Protein AF-A0A9Q5GAN5-F1 (afdb_monomer_lite)

Foldseek 3Di:
DDDLVNVLVVLVVVCVVCVVPVLLVLLSVLLNVLSVVCVVVVNDDDLVRSLVVSLVVCVVVVPDPSSNVSNNVVSVVD

Structure (mmCIF, N/CA/C/O backbone):
data_AF-A0A9Q5GAN5-F1
#
_entry.id   AF-A0A9Q5GAN5-F1
#
loop_
_atom_site.group_PDB
_atom_site.id
_atom_site.type_symbol
_atom_site.label_atom_id
_atom_site.label_alt_id
_atom_site.label_comp_id
_atom_site.label_asym_id
_atom_site.label_entity_id
_atom_site.label_seq_id
_atom_site.pdbx_PDB_ins_code
_atom_site.Cartn_x
_atom_site.Cartn_y
_atom_site.Cartn_z
_atom_site.occupancy
_atom_site.B_iso_or_equiv
_atom_site.auth_seq_id
_atom_site.auth_comp_id
_atom_site.auth_asym_id
_atom_site.auth_atom_id
_atom_site.pdbx_PDB_model_num
ATOM 1 N N . MET A 1 1 ? -16.222 9.442 1.233 1.00 54.81 1 MET A N 1
ATOM 2 C CA . MET A 1 1 ? -15.604 8.560 2.242 1.00 54.81 1 MET A CA 1
ATOM 3 C C . MET A 1 1 ? -15.275 7.291 1.489 1.00 54.81 1 MET A C 1
ATOM 5 O O . MET A 1 1 ? -16.212 6.641 1.047 1.00 54.81 1 MET A O 1
ATOM 9 N N . ILE A 1 2 ? -14.000 7.051 1.180 1.00 61.62 2 ILE A N 1
ATOM 10 C CA . ILE A 1 2 ? -13.607 5.785 0.554 1.00 61.62 2 ILE A CA 1
ATOM 11 C C . ILE A 1 2 ? -13.756 4.714 1.624 1.00 61.62 2 ILE A C 1
ATOM 13 O O . ILE A 1 2 ? -13.263 4.869 2.739 1.00 61.62 2 ILE A O 1
ATOM 17 N N . ASP A 1 3 ? -14.531 3.697 1.292 1.00 77.25 3 ASP A N 1
ATOM 18 C CA . ASP A 1 3 ? -14.696 2.504 2.096 1.00 77.25 3 ASP A CA 1
ATOM 19 C C . ASP A 1 3 ? -13.479 1.593 1.859 1.00 77.25 3 ASP A C 1
ATOM 21 O O . ASP A 1 3 ? -13.067 1.388 0.717 1.00 77.25 3 ASP A O 1
ATOM 25 N N . LEU A 1 4 ? -12.872 1.084 2.936 1.00 78.94 4 LEU A N 1
ATOM 26 C CA . LEU A 1 4 ? -11.642 0.282 2.858 1.00 78.94 4 LEU A CA 1
ATOM 27 C C . LEU A 1 4 ? -11.831 -0.988 2.024 1.00 78.94 4 LEU A C 1
ATOM 29 O O . LEU A 1 4 ? -10.905 -1.418 1.340 1.00 78.94 4 LEU A O 1
ATOM 33 N N . LYS A 1 5 ? -13.036 -1.566 2.044 1.00 80.69 5 LYS A N 1
ATOM 34 C CA . LYS A 1 5 ? -13.370 -2.719 1.211 1.00 80.69 5 LYS A CA 1
ATOM 35 C C . LYS A 1 5 ? -13.400 -2.332 -0.269 1.00 80.69 5 LYS A C 1
ATOM 37 O O . LYS A 1 5 ? -12.796 -3.025 -1.075 1.00 80.69 5 LYS A O 1
ATOM 42 N N . THR A 1 6 ? -13.998 -1.191 -0.607 1.00 85.12 6 THR A N 1
ATOM 43 C CA . THR A 1 6 ? -13.975 -0.650 -1.978 1.00 85.12 6 THR A CA 1
ATOM 44 C C . THR A 1 6 ? -12.543 -0.417 -2.470 1.00 85.12 6 THR A C 1
ATOM 46 O O . THR A 1 6 ? -12.218 -0.790 -3.592 1.00 85.12 6 THR A O 1
ATOM 49 N N . LEU A 1 7 ? -11.667 0.139 -1.627 1.00 87.12 7 LEU A N 1
ATOM 50 C CA . LEU A 1 7 ? -10.253 0.326 -1.969 1.00 87.12 7 LEU A CA 1
ATOM 51 C C . LEU A 1 7 ? -9.516 -1.013 -2.144 1.00 87.12 7 LEU A C 1
ATOM 53 O O . LEU A 1 7 ? -8.712 -1.153 -3.060 1.00 87.12 7 LEU A O 1
ATOM 57 N N . SER A 1 8 ? -9.803 -2.008 -1.299 1.00 87.00 8 SER A N 1
ATOM 58 C CA . SER A 1 8 ? -9.228 -3.355 -1.423 1.00 87.00 8 SER A CA 1
ATOM 59 C C . SER A 1 8 ? -9.626 -4.029 -2.741 1.00 87.00 8 SER A C 1
ATOM 61 O O . SER A 1 8 ? -8.767 -4.580 -3.430 1.00 87.00 8 SER A O 1
ATOM 63 N N . ASP A 1 9 ? -10.899 -3.917 -3.136 1.00 88.81 9 ASP A N 1
ATOM 64 C CA . ASP A 1 9 ? -11.401 -4.446 -4.409 1.00 88.81 9 ASP A CA 1
ATOM 65 C C . ASP A 1 9 ? -10.725 -3.745 -5.607 1.00 88.81 9 ASP A C 1
ATOM 67 O O . ASP A 1 9 ? -10.264 -4.407 -6.537 1.00 88.81 9 ASP A O 1
ATOM 71 N N . GLN A 1 10 ? -10.570 -2.416 -5.557 1.00 90.50 10 GLN A N 1
ATOM 72 C CA . GLN A 1 10 ? -9.863 -1.649 -6.594 1.00 90.50 10 GLN A CA 1
ATOM 73 C C . GLN A 1 10 ? -8.378 -2.024 -6.704 1.00 90.50 10 GLN A C 1
ATOM 75 O O . GLN A 1 10 ? -7.837 -2.120 -7.806 1.00 90.50 10 GLN A O 1
ATOM 80 N N . LEU A 1 11 ? -7.708 -2.259 -5.574 1.00 91.50 11 LEU A N 1
ATOM 81 C CA . LEU A 1 11 ? -6.317 -2.710 -5.553 1.00 91.50 11 LEU A CA 1
ATOM 82 C C . LEU A 1 11 ? -6.164 -4.122 -6.124 1.00 91.50 11 LEU A C 1
ATOM 84 O O . LEU A 1 11 ? -5.170 -4.390 -6.793 1.00 91.50 11 LEU A O 1
ATOM 88 N N . LEU A 1 12 ? -7.137 -5.010 -5.903 1.00 90.12 12 LEU A N 1
ATOM 89 C CA . LEU A 1 12 ? -7.150 -6.354 -6.488 1.00 90.12 12 LEU A CA 1
ATOM 90 C C . LEU A 1 12 ? -7.308 -6.312 -8.019 1.00 90.12 12 LEU A C 1
ATOM 92 O O . LEU A 1 12 ? -6.627 -7.044 -8.744 1.00 90.12 12 LEU A O 1
ATOM 96 N N . GLU A 1 13 ? -8.182 -5.440 -8.525 1.00 91.06 13 GLU A N 1
ATOM 97 C CA . GLU A 1 13 ? -8.304 -5.199 -9.967 1.00 91.06 13 GLU A CA 1
ATOM 98 C C . GLU A 1 13 ? -6.994 -4.655 -10.544 1.00 91.06 13 GLU A C 1
ATOM 100 O O . GLU A 1 13 ? -6.519 -5.141 -11.576 1.00 91.06 13 GLU A O 1
ATOM 105 N N . LEU A 1 14 ? -6.374 -3.699 -9.845 1.00 91.06 14 LEU A N 1
ATOM 106 C CA . LEU A 1 14 ? -5.103 -3.119 -10.259 1.00 91.06 14 LEU A CA 1
ATOM 107 C C . LEU A 1 14 ? -3.972 -4.157 -10.270 1.00 91.06 14 LEU A C 1
ATOM 109 O O . LEU A 1 14 ? -3.183 -4.194 -11.208 1.00 91.06 14 LEU A O 1
ATOM 113 N N . GLU A 1 15 ? -3.920 -5.053 -9.284 1.00 90.56 15 GLU A N 1
ATOM 114 C CA . GLU A 1 15 ? -2.922 -6.130 -9.218 1.00 90.56 15 GLU A CA 1
ATOM 115 C C . GLU A 1 15 ? -2.948 -7.005 -10.474 1.00 90.56 15 GLU A C 1
ATOM 117 O O . GLU A 1 15 ? -1.906 -7.342 -11.037 1.00 90.56 15 GLU A O 1
ATOM 122 N N . THR A 1 16 ? -4.152 -7.311 -10.960 1.00 88.50 16 THR A N 1
ATOM 123 C CA . THR A 1 16 ? -4.367 -8.179 -12.124 1.00 88.50 16 THR A CA 1
ATOM 124 C C . THR A 1 16 ? -3.850 -7.551 -13.422 1.00 88.50 16 THR A C 1
ATOM 126 O O . THR A 1 16 ? -3.427 -8.270 -14.327 1.00 88.50 16 THR A O 1
ATOM 129 N N . VAL A 1 17 ? -3.851 -6.218 -13.527 1.00 89.00 17 VAL A N 1
ATOM 130 C CA . VAL A 1 17 ? -3.326 -5.494 -14.702 1.00 89.00 17 VAL A CA 1
ATOM 131 C C . VAL A 1 17 ? -1.860 -5.082 -14.550 1.00 89.00 17 VAL A C 1
ATOM 133 O O . VAL A 1 17 ? -1.231 -4.694 -15.532 1.00 89.00 17 VAL A O 1
ATOM 136 N N . SER A 1 18 ? -1.303 -5.193 -13.345 1.00 89.62 18 SER A N 1
ATOM 137 C CA . SER A 1 18 ? 0.076 -4.820 -13.017 1.00 89.62 18 SER A CA 1
ATOM 138 C C . SER A 1 18 ? 1.035 -6.007 -12.948 1.00 89.62 18 SER A C 1
ATOM 140 O O . SER A 1 18 ? 2.166 -5.829 -12.509 1.00 89.62 18 SER A O 1
ATOM 142 N N . LEU A 1 19 ? 0.632 -7.199 -13.404 1.00 87.06 19 LEU A N 1
ATOM 143 C CA . LEU A 1 19 ? 1.433 -8.431 -13.315 1.00 87.06 19 LEU A CA 1
ATOM 144 C C . LEU A 1 19 ? 2.846 -8.314 -13.921 1.00 87.06 19 LEU A C 1
ATOM 146 O O . LEU A 1 19 ? 3.765 -8.985 -13.456 1.00 87.06 19 LEU A O 1
ATOM 150 N N . ASP A 1 20 ? 3.032 -7.435 -14.909 1.00 92.00 20 ASP A N 1
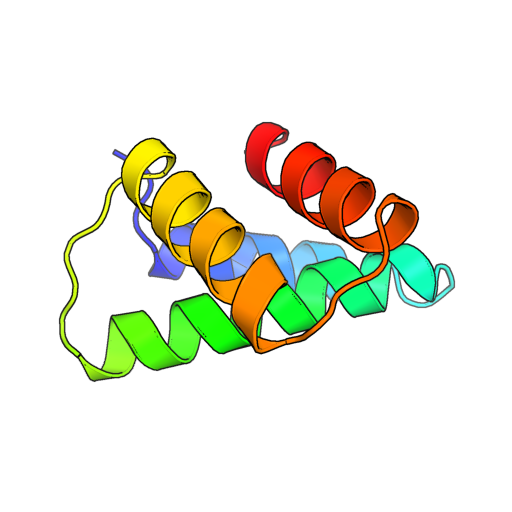ATOM 151 C CA . ASP A 1 20 ? 4.324 -7.183 -15.563 1.00 92.00 20 ASP A CA 1
ATOM 152 C C . ASP A 1 20 ? 5.141 -6.042 -14.913 1.00 92.00 20 ASP A C 1
ATOM 154 O O . ASP A 1 20 ? 6.236 -5.721 -15.378 1.00 92.00 20 ASP A O 1
ATOM 158 N N . ASN A 1 21 ? 4.633 -5.412 -13.846 1.00 91.62 21 ASN A N 1
ATOM 159 C CA . ASN A 1 21 ? 5.265 -4.288 -13.154 1.00 91.62 21 ASN A CA 1
ATOM 160 C C . ASN A 1 21 ? 5.542 -4.627 -11.672 1.00 91.62 21 ASN A C 1
ATOM 162 O O . ASN A 1 21 ? 4.680 -4.405 -10.817 1.00 91.62 21 ASN A O 1
ATOM 166 N N . PRO A 1 22 ? 6.740 -5.147 -11.338 1.00 90.50 22 PRO A N 1
ATOM 167 C CA . PRO A 1 22 ? 7.053 -5.629 -9.991 1.00 90.50 22 PRO A CA 1
ATOM 168 C C . PRO A 1 22 ? 7.000 -4.531 -8.922 1.00 90.50 22 PRO A C 1
ATOM 170 O O . PRO A 1 22 ? 6.559 -4.797 -7.805 1.00 90.50 22 PRO A O 1
ATOM 173 N N . ASP A 1 23 ? 7.383 -3.301 -9.265 1.00 90.19 23 ASP A N 1
ATOM 174 C CA . ASP A 1 23 ? 7.353 -2.160 -8.344 1.00 90.19 23 ASP A CA 1
ATOM 175 C C . ASP A 1 23 ? 5.906 -1.796 -7.976 1.00 90.19 23 ASP A C 1
ATOM 177 O O . ASP A 1 23 ? 5.573 -1.534 -6.817 1.00 90.19 23 ASP A O 1
ATOM 181 N N . GLN A 1 24 ? 5.012 -1.854 -8.964 1.00 89.88 24 GLN A N 1
ATOM 182 C CA . GLN A 1 24 ? 3.590 -1.604 -8.760 1.00 89.88 24 GLN A CA 1
ATOM 183 C C . GLN A 1 24 ? 2.919 -2.744 -7.984 1.00 89.88 24 GLN A C 1
ATOM 185 O O . GLN A 1 24 ? 2.139 -2.475 -7.073 1.00 89.88 24 GLN A O 1
ATOM 190 N N . LEU A 1 25 ? 3.261 -4.005 -8.273 1.00 93.75 25 LEU A N 1
ATOM 191 C CA . LEU A 1 25 ? 2.782 -5.159 -7.500 1.00 93.75 25 LEU A CA 1
ATOM 192 C C . LEU A 1 25 ? 3.202 -5.081 -6.036 1.00 93.75 25 LEU A C 1
ATOM 194 O O . LEU A 1 25 ? 2.406 -5.393 -5.149 1.00 93.75 25 LEU A O 1
ATOM 198 N N . PHE A 1 26 ? 4.435 -4.649 -5.777 1.00 92.81 26 PHE A N 1
ATOM 199 C CA . PHE A 1 26 ? 4.915 -4.428 -4.424 1.00 92.81 26 PHE A CA 1
ATOM 200 C C . PHE A 1 26 ? 4.077 -3.359 -3.709 1.00 92.81 26 PHE A C 1
ATOM 202 O O . PHE A 1 26 ? 3.569 -3.622 -2.618 1.00 92.81 26 PHE A O 1
ATOM 209 N N . ALA A 1 27 ? 3.869 -2.194 -4.332 1.00 93.56 27 ALA A N 1
ATOM 210 C CA . ALA A 1 27 ? 3.081 -1.116 -3.736 1.00 93.56 27 ALA A CA 1
ATOM 211 C C . ALA A 1 27 ? 1.634 -1.553 -3.447 1.00 93.56 27 ALA A C 1
ATOM 213 O O . ALA A 1 27 ? 1.118 -1.309 -2.355 1.00 93.56 27 ALA A O 1
ATOM 214 N N . ILE A 1 28 ? 1.006 -2.265 -4.387 1.00 93.69 28 ILE A N 1
ATOM 215 C CA . ILE A 1 28 ? -0.342 -2.824 -4.227 1.00 93.69 28 ILE A CA 1
ATOM 216 C C . ILE A 1 28 ? -0.387 -3.808 -3.057 1.00 93.69 28 ILE A C 1
ATOM 218 O O . ILE A 1 28 ? -1.225 -3.669 -2.166 1.00 93.69 28 ILE A O 1
ATOM 222 N N . SER A 1 29 ? 0.534 -4.773 -3.029 1.00 92.12 29 SER A N 1
ATOM 223 C CA . SER A 1 29 ? 0.602 -5.795 -1.977 1.00 92.12 29 SER A CA 1
ATOM 224 C C . SER A 1 29 ? 0.815 -5.171 -0.599 1.00 92.12 29 SER A C 1
ATOM 226 O O . SER A 1 29 ? 0.185 -5.584 0.375 1.00 92.12 29 SER A O 1
ATOM 228 N N . TYR A 1 30 ? 1.666 -4.146 -0.521 1.00 93.62 30 TYR A N 1
ATOM 229 C CA . TYR A 1 30 ? 1.942 -3.419 0.712 1.00 93.62 30 TYR A CA 1
ATOM 230 C C . TYR A 1 30 ? 0.686 -2.715 1.239 1.00 93.62 30 TYR A C 1
ATOM 232 O O . TYR A 1 30 ? 0.317 -2.900 2.398 1.00 93.62 30 TYR A O 1
ATOM 240 N N . ILE A 1 31 ? -0.025 -1.970 0.385 1.00 93.00 31 ILE A N 1
ATOM 241 C CA . ILE A 1 31 ? -1.261 -1.278 0.777 1.00 93.00 31 ILE A CA 1
ATOM 242 C C . ILE A 1 31 ? -2.340 -2.283 1.196 1.00 93.00 31 ILE A C 1
ATOM 244 O O . ILE A 1 31 ? -2.975 -2.097 2.234 1.00 93.00 31 ILE A O 1
ATOM 248 N N . ARG A 1 32 ? -2.537 -3.361 0.426 1.00 92.25 32 ARG A N 1
ATOM 249 C CA . ARG A 1 32 ? -3.531 -4.399 0.744 1.00 92.25 32 ARG A CA 1
ATOM 250 C C . ARG A 1 32 ? -3.258 -5.052 2.099 1.00 92.25 32 ARG A C 1
ATOM 252 O O . ARG A 1 32 ? -4.192 -5.208 2.877 1.00 92.25 32 ARG A O 1
ATOM 259 N N . GLY A 1 33 ? -1.997 -5.339 2.426 1.00 91.31 33 GLY A N 1
ATOM 260 C CA . GLY A 1 33 ? -1.622 -5.882 3.736 1.00 91.31 33 GLY A CA 1
ATOM 261 C C . GLY A 1 33 ? -2.012 -4.970 4.906 1.00 91.31 33 GLY A C 1
ATOM 262 O O . GLY A 1 33 ? -2.522 -5.446 5.922 1.00 91.31 33 GLY A O 1
ATOM 263 N N . HIS A 1 34 ? -1.844 -3.653 4.748 1.00 91.06 34 HIS A N 1
ATOM 264 C CA . HIS A 1 34 ? -2.290 -2.672 5.746 1.00 91.06 34 HIS A CA 1
ATOM 265 C C . HIS A 1 34 ? -3.810 -2.577 5.831 1.00 91.06 34 HIS A C 1
ATOM 267 O O . HIS A 1 34 ? -4.360 -2.554 6.931 1.00 91.06 34 HIS A O 1
ATOM 273 N N . ILE A 1 35 ? -4.505 -2.569 4.692 1.00 89.81 35 ILE A N 1
ATOM 274 C CA . ILE A 1 35 ? -5.972 -2.557 4.662 1.00 89.81 35 ILE A CA 1
ATOM 275 C C . ILE A 1 35 ? -6.540 -3.799 5.351 1.00 89.81 35 ILE A C 1
ATOM 277 O O . ILE A 1 35 ? -7.452 -3.662 6.162 1.00 89.81 35 ILE A O 1
ATOM 281 N N . ASP A 1 36 ? -5.992 -4.985 5.093 1.00 88.62 36 ASP A N 1
ATOM 282 C CA . ASP A 1 36 ? -6.441 -6.232 5.718 1.00 88.62 36 ASP A CA 1
ATOM 283 C C . ASP A 1 36 ? -6.241 -6.201 7.242 1.00 88.62 36 ASP A C 1
ATOM 285 O O . ASP A 1 36 ? -7.134 -6.593 8.002 1.00 88.62 36 ASP A O 1
ATOM 289 N N . LEU A 1 37 ? -5.105 -5.667 7.708 1.00 88.38 37 LEU A N 1
ATOM 290 C CA . LEU A 1 37 ? -4.840 -5.477 9.134 1.00 88.38 37 LEU A CA 1
ATOM 291 C C . LEU A 1 37 ? -5.845 -4.504 9.766 1.00 88.38 37 LEU A C 1
ATOM 293 O O . LEU A 1 37 ? -6.434 -4.815 10.801 1.00 88.38 37 LEU A O 1
ATOM 297 N N . LEU A 1 38 ? -6.087 -3.356 9.137 1.00 87.56 38 LEU A N 1
ATOM 298 C CA . LEU A 1 38 ? -7.026 -2.337 9.616 1.00 87.56 38 LEU A CA 1
ATOM 299 C C . LEU A 1 38 ? -8.475 -2.838 9.602 1.00 87.56 38 LEU A C 1
ATOM 301 O O . LEU A 1 38 ? -9.231 -2.598 10.544 1.00 87.56 38 LEU A O 1
ATOM 305 N N . HIS A 1 39 ? -8.847 -3.600 8.575 1.00 83.88 39 HIS A N 1
ATOM 306 C CA . HIS A 1 39 ? -10.153 -4.237 8.469 1.00 83.88 39 HIS A CA 1
ATOM 307 C C . HIS A 1 39 ? -10.357 -5.275 9.584 1.00 83.88 39 HIS A C 1
ATOM 309 O O . HIS A 1 39 ? -11.434 -5.336 10.176 1.00 83.88 39 HIS A O 1
ATOM 315 N N . SER A 1 40 ? -9.313 -6.033 9.950 1.00 82.88 40 SER A N 1
ATOM 316 C CA . SER A 1 40 ? -9.363 -6.962 11.092 1.00 82.88 40 SER A CA 1
ATOM 317 C C . SER A 1 40 ? -9.562 -6.262 12.446 1.00 82.88 40 SER A C 1
ATOM 319 O O . SER A 1 40 ? -10.070 -6.871 13.386 1.00 82.88 40 SER A O 1
ATOM 321 N N . GLN A 1 41 ? -9.203 -4.978 12.535 1.00 84.38 41 GLN A N 1
ATOM 322 C CA . GLN A 1 41 ? -9.331 -4.145 13.733 1.00 84.38 41 GLN A CA 1
ATOM 323 C C . GLN A 1 41 ? -10.638 -3.326 13.769 1.00 84.38 41 GLN A C 1
ATOM 325 O O . GLN A 1 41 ? -10.816 -2.527 14.687 1.00 84.38 41 GLN A O 1
ATOM 330 N N . ASP A 1 42 ? -11.546 -3.503 12.794 1.00 75.06 42 ASP A N 1
ATOM 331 C CA . ASP A 1 42 ? -12.759 -2.676 12.606 1.00 75.06 42 ASP A CA 1
ATOM 332 C C . ASP A 1 42 ? -12.427 -1.166 12.547 1.00 75.06 42 ASP A C 1
ATOM 334 O O . ASP A 1 42 ? -13.161 -0.295 13.026 1.00 75.06 42 ASP A O 1
ATOM 338 N N . ALA A 1 43 ? -11.261 -0.835 11.981 1.00 76.12 43 ALA A N 1
ATOM 339 C CA . ALA A 1 43 ? -10.810 0.541 11.859 1.00 76.12 43 ALA A CA 1
ATOM 340 C C . ALA A 1 43 ? -11.611 1.259 10.763 1.00 76.12 43 ALA A C 1
ATOM 342 O O . ALA A 1 43 ? -11.572 0.900 9.586 1.00 76.12 43 ALA A O 1
ATOM 343 N N . LYS A 1 44 ? -12.326 2.322 11.140 1.00 74.69 44 LYS A N 1
ATOM 344 C CA . LYS A 1 44 ? -13.080 3.170 10.204 1.00 74.69 44 LYS A CA 1
ATOM 345 C C . LYS A 1 44 ? -12.260 4.394 9.839 1.00 74.69 44 LYS A C 1
ATOM 347 O O . LYS A 1 44 ? -12.457 5.473 10.396 1.00 74.69 44 LYS A O 1
ATOM 352 N N . LEU A 1 45 ? -11.327 4.200 8.915 1.00 79.00 45 LEU A N 1
ATOM 353 C CA . LEU A 1 45 ? -10.438 5.249 8.431 1.00 79.00 45 LEU A CA 1
ATOM 354 C C . LEU A 1 45 ? -10.916 5.763 7.074 1.00 79.00 45 LEU A C 1
ATOM 356 O O . LEU A 1 45 ? -11.361 4.999 6.221 1.00 79.00 45 LEU A O 1
ATOM 360 N N . ASN A 1 46 ? -10.826 7.074 6.872 1.00 82.25 46 ASN A N 1
ATOM 361 C CA . ASN A 1 46 ? -10.904 7.657 5.535 1.00 82.25 46 ASN A CA 1
ATOM 362 C C . ASN A 1 46 ? -9.527 7.595 4.840 1.00 82.25 46 ASN A C 1
ATOM 364 O O . ASN A 1 46 ? -8.516 7.328 5.486 1.00 82.25 46 ASN A O 1
ATOM 368 N N . LEU A 1 47 ? -9.476 7.881 3.535 1.00 83.56 47 LEU A N 1
ATOM 369 C CA . LEU A 1 47 ? -8.239 7.807 2.744 1.00 83.56 47 LEU A CA 1
ATOM 370 C C . LEU A 1 47 ? -7.081 8.632 3.341 1.00 83.56 47 LEU A C 1
ATOM 372 O O . LEU A 1 47 ? -5.957 8.153 3.392 1.00 83.56 47 LEU A O 1
ATOM 376 N N . ALA A 1 48 ? -7.342 9.841 3.846 1.00 86.44 48 ALA A N 1
ATOM 377 C CA . ALA A 1 48 ? -6.297 10.685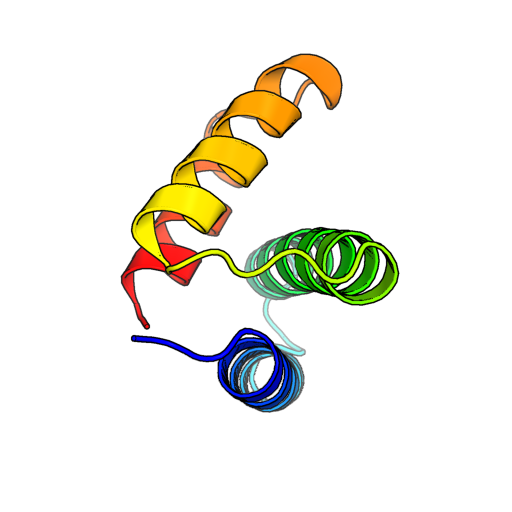 4.433 1.00 86.44 48 ALA A CA 1
ATOM 378 C C . ALA A 1 48 ? -5.707 10.080 5.719 1.00 86.44 48 ALA A C 1
ATOM 380 O O . ALA A 1 48 ? -4.502 10.167 5.964 1.00 86.44 48 ALA A O 1
ATOM 381 N N . GLN A 1 49 ? -6.553 9.443 6.531 1.00 88.62 49 GLN A N 1
ATOM 382 C CA . GLN A 1 49 ? -6.105 8.709 7.711 1.00 88.62 49 GLN A CA 1
ATOM 383 C C . GLN A 1 49 ? -5.321 7.454 7.312 1.00 88.62 49 GLN A C 1
ATOM 385 O O . GLN A 1 49 ? -4.255 7.222 7.866 1.00 88.62 49 GLN A O 1
ATOM 390 N N . LEU A 1 50 ? -5.782 6.705 6.304 1.00 88.81 50 LEU A N 1
ATOM 391 C CA . LEU A 1 50 ? -5.060 5.546 5.771 1.00 88.81 50 LEU A CA 1
ATOM 392 C C . LEU A 1 50 ? -3.664 5.928 5.258 1.00 88.81 50 LEU A C 1
ATOM 394 O O . LEU A 1 50 ? -2.687 5.268 5.594 1.00 88.81 50 LEU A O 1
ATOM 398 N N . ILE A 1 51 ? -3.560 7.016 4.489 1.00 91.81 51 ILE A N 1
ATOM 399 C CA . ILE A 1 51 ? -2.276 7.539 4.003 1.00 91.81 51 ILE A CA 1
ATOM 400 C C . ILE A 1 51 ? -1.349 7.856 5.176 1.00 91.81 51 ILE A C 1
ATOM 402 O O . ILE A 1 51 ? -0.160 7.562 5.103 1.00 91.81 51 ILE A O 1
ATOM 406 N N . THR A 1 52 ? -1.881 8.433 6.256 1.00 91.81 52 THR A N 1
ATOM 407 C CA . THR A 1 52 ? -1.091 8.770 7.446 1.00 91.81 52 THR A CA 1
ATOM 408 C C . THR A 1 52 ? -0.577 7.510 8.142 1.00 91.81 52 THR A C 1
ATOM 410 O O . THR A 1 52 ? 0.627 7.403 8.350 1.00 91.81 52 THR A O 1
ATOM 413 N N . GLU A 1 53 ? -1.447 6.535 8.415 1.00 90.38 53 GLU A N 1
ATOM 414 C CA . GLU A 1 53 ? -1.076 5.256 9.044 1.00 90.38 53 GLU A CA 1
ATOM 415 C C . GLU A 1 53 ? 0.003 4.515 8.238 1.00 90.38 53 GLU A C 1
ATOM 417 O O . GLU A 1 53 ? 1.046 4.135 8.771 1.00 90.38 53 GLU A O 1
ATOM 422 N N . ILE A 1 54 ? -0.200 4.390 6.923 1.00 91.94 54 ILE A N 1
ATOM 423 C CA . ILE A 1 54 ? 0.764 3.756 6.014 1.00 91.94 54 ILE A CA 1
ATOM 424 C C . ILE A 1 54 ? 2.076 4.561 5.959 1.00 91.94 54 ILE A C 1
ATOM 426 O O . ILE A 1 54 ? 3.168 3.998 5.939 1.00 91.94 54 ILE A O 1
ATOM 430 N N . SER A 1 55 ? 2.008 5.894 5.985 1.00 92.44 55 SER A N 1
ATOM 431 C CA . SER A 1 55 ? 3.217 6.730 6.002 1.00 92.44 55 SER A CA 1
ATOM 432 C C . SER A 1 55 ? 4.031 6.562 7.284 1.00 92.44 55 SER A C 1
ATOM 434 O O . SER A 1 55 ? 5.260 6.671 7.273 1.00 92.44 55 SER A O 1
ATOM 436 N N . GLU A 1 56 ? 3.364 6.319 8.410 1.00 92.44 56 GLU A N 1
ATOM 437 C CA . GLU A 1 56 ? 4.029 6.071 9.685 1.00 92.44 56 GLU A CA 1
ATOM 438 C C . GLU A 1 56 ? 4.701 4.694 9.717 1.00 92.44 56 GLU A C 1
ATOM 440 O O . GLU A 1 56 ? 5.825 4.585 10.229 1.00 92.44 56 GLU A O 1
ATOM 445 N N . SER A 1 57 ? 4.096 3.673 9.096 1.00 91.56 57 SER A N 1
ATOM 446 C CA . SER A 1 57 ? 4.689 2.332 9.012 1.00 91.56 57 SER A CA 1
ATOM 447 C C . SER A 1 57 ? 5.973 2.295 8.186 1.00 91.56 57 SER A C 1
ATOM 449 O O . SER A 1 57 ? 6.877 1.531 8.519 1.00 91.56 57 SER A O 1
ATOM 451 N N . PHE A 1 58 ? 6.148 3.189 7.204 1.00 92.50 58 PHE A N 1
ATOM 452 C CA . PHE A 1 58 ? 7.383 3.285 6.408 1.00 92.50 58 PHE A CA 1
ATOM 453 C C . PHE A 1 58 ? 8.655 3.389 7.257 1.00 92.50 58 PHE A C 1
ATOM 455 O O . PHE A 1 58 ? 9.695 2.818 6.913 1.00 92.50 58 PHE A O 1
ATOM 462 N N . LYS A 1 59 ? 8.583 4.120 8.379 1.00 89.12 59 LYS A N 1
ATOM 463 C CA . LYS A 1 59 ? 9.715 4.298 9.302 1.00 89.12 59 LYS A CA 1
ATOM 464 C C . LYS A 1 59 ? 10.063 2.998 10.019 1.00 89.12 59 LYS A C 1
ATOM 466 O O . LYS A 1 59 ? 11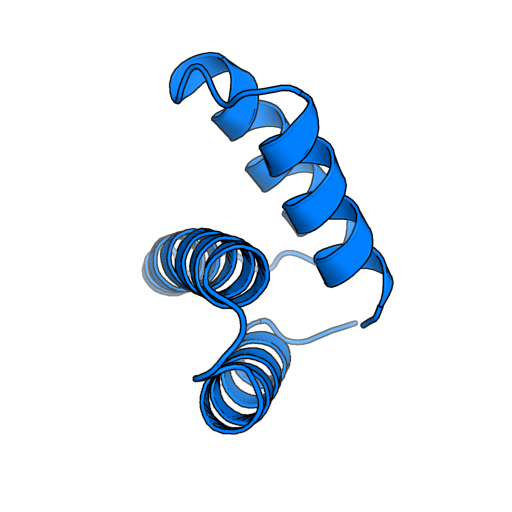.242 2.715 10.228 1.00 89.12 59 LYS A O 1
ATOM 471 N N . VAL A 1 60 ? 9.042 2.235 10.405 1.00 89.69 60 VAL A N 1
ATOM 472 C CA . VAL A 1 60 ? 9.182 0.953 11.105 1.00 89.69 60 VAL A CA 1
ATOM 473 C C . VAL A 1 60 ? 9.717 -0.108 10.146 1.00 89.69 60 VAL A C 1
ATOM 475 O O . VAL A 1 60 ? 10.686 -0.795 10.470 1.00 89.69 60 VAL A O 1
ATOM 478 N N . ASP A 1 61 ? 9.165 -0.150 8.936 1.00 88.00 61 ASP A N 1
ATOM 479 C CA . ASP A 1 61 ? 9.506 -1.122 7.896 1.00 88.00 61 ASP A CA 1
ATOM 480 C C . ASP A 1 61 ? 10.829 -0.804 7.182 1.00 88.00 61 ASP A C 1
ATOM 482 O O . ASP A 1 61 ? 11.298 -1.587 6.359 1.00 88.00 61 ASP A O 1
ATOM 486 N N . LYS A 1 62 ? 11.465 0.333 7.515 1.00 89.25 62 LYS A N 1
ATOM 487 C CA . LYS A 1 62 ? 12.707 0.832 6.892 1.00 89.25 62 LYS A CA 1
ATOM 488 C C . LYS A 1 62 ? 12.613 0.865 5.364 1.00 89.25 62 LYS A C 1
ATOM 490 O O . LYS A 1 62 ? 13.564 0.531 4.658 1.00 89.25 62 LYS A O 1
ATOM 495 N N . MET A 1 63 ? 11.451 1.277 4.878 1.00 90.38 63 MET A N 1
ATOM 496 C CA . MET A 1 63 ? 11.116 1.312 3.464 1.00 90.38 63 MET A CA 1
ATOM 497 C C . MET A 1 63 ? 11.996 2.320 2.716 1.00 90.38 63 MET A C 1
ATOM 499 O O . MET A 1 63 ? 12.310 3.387 3.252 1.00 90.38 63 MET A O 1
ATOM 503 N N . SER A 1 64 ? 12.399 2.011 1.481 1.00 92.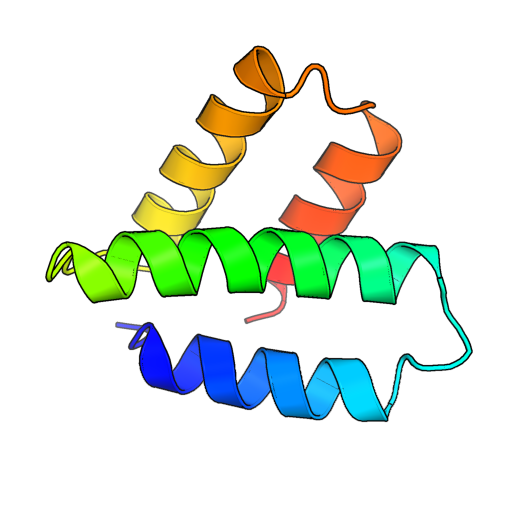94 64 SER A N 1
ATOM 504 C CA . SER A 1 64 ? 13.214 2.933 0.682 1.00 92.94 64 SER A CA 1
ATOM 505 C C . SER A 1 64 ? 12.400 4.156 0.236 1.00 92.94 64 SER A C 1
ATOM 507 O O . SER A 1 64 ? 11.182 4.082 0.105 1.00 92.94 64 SER A O 1
ATOM 509 N N . ALA A 1 65 ? 13.051 5.294 -0.023 1.00 91.62 65 ALA A N 1
ATOM 510 C CA . ALA A 1 65 ? 12.350 6.508 -0.463 1.00 91.62 65 ALA A CA 1
ATOM 511 C C . ALA A 1 65 ? 11.604 6.320 -1.801 1.00 91.62 65 ALA A C 1
ATOM 513 O O . ALA A 1 65 ? 10.554 6.929 -2.016 1.00 91.62 65 ALA A O 1
ATOM 514 N N . THR A 1 66 ? 12.133 5.463 -2.680 1.00 90.69 66 THR A N 1
ATOM 515 C CA . THR A 1 66 ? 11.499 5.098 -3.952 1.00 90.69 66 THR A CA 1
ATOM 516 C C . THR A 1 66 ? 10.193 4.355 -3.702 1.00 90.69 66 THR A C 1
ATOM 518 O O . THR A 1 66 ? 9.148 4.763 -4.199 1.00 90.69 66 THR A O 1
ATOM 521 N N . ASP A 1 67 ? 10.237 3.327 -2.856 1.00 92.19 67 ASP A N 1
ATOM 522 C CA . ASP A 1 67 ? 9.074 2.503 -2.527 1.00 92.19 67 ASP A CA 1
ATOM 523 C C . ASP A 1 67 ? 7.993 3.311 -1.798 1.00 92.19 67 ASP A C 1
ATOM 525 O O . ASP A 1 67 ? 6.807 3.190 -2.103 1.00 92.19 67 ASP A O 1
ATOM 529 N N . GLN A 1 68 ? 8.401 4.185 -0.871 1.00 93.44 68 GLN A N 1
ATOM 530 C CA . GLN A 1 68 ? 7.489 5.108 -0.188 1.00 93.44 68 GLN A CA 1
ATOM 531 C C . GLN A 1 68 ? 6.757 6.004 -1.192 1.00 93.44 68 GLN A C 1
ATOM 533 O O . GLN A 1 68 ? 5.543 6.172 -1.101 1.00 93.44 68 GLN A O 1
ATOM 538 N N . SER A 1 69 ? 7.489 6.560 -2.163 1.00 93.75 69 SER A N 1
ATOM 539 C CA . SER A 1 69 ? 6.904 7.424 -3.192 1.00 93.75 69 SER A CA 1
ATOM 540 C C . SER A 1 69 ? 5.900 6.655 -4.047 1.00 93.75 69 SER A C 1
ATOM 542 O O . SER A 1 69 ? 4.791 7.137 -4.234 1.00 93.75 69 SER A O 1
ATOM 544 N N . LEU A 1 70 ? 6.235 5.433 -4.470 1.00 93.50 70 LEU A N 1
ATOM 545 C CA . LEU A 1 70 ? 5.339 4.576 -5.254 1.00 93.50 70 LEU A CA 1
ATOM 546 C C . LEU A 1 70 ? 4.038 4.250 -4.510 1.00 93.50 70 LEU A C 1
ATOM 548 O O . LEU A 1 70 ? 2.953 4.356 -5.079 1.00 93.50 70 LEU A O 1
ATOM 552 N N . VAL A 1 71 ? 4.130 3.887 -3.228 1.00 93.75 71 VAL A N 1
ATOM 553 C CA . VAL A 1 71 ? 2.949 3.602 -2.397 1.00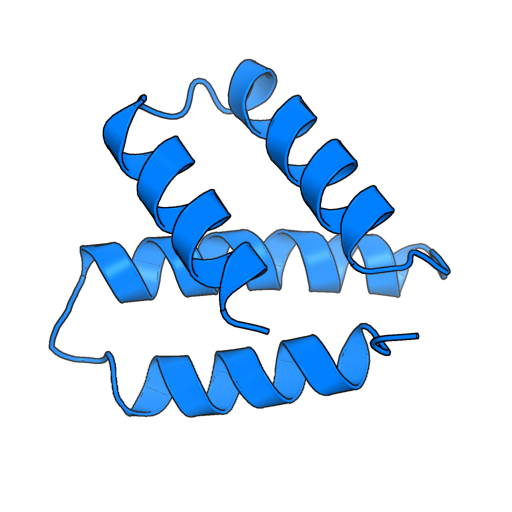 93.75 71 VAL A CA 1
ATOM 554 C C . VAL A 1 71 ? 2.070 4.840 -2.240 1.00 93.75 71 VAL A C 1
ATOM 556 O O . VAL A 1 71 ? 0.848 4.748 -2.361 1.00 93.75 71 VAL A O 1
ATOM 559 N N . LEU A 1 72 ? 2.671 6.004 -1.989 1.00 93.56 72 LEU A N 1
ATOM 560 C CA . LEU A 1 72 ? 1.924 7.251 -1.836 1.00 93.56 72 LEU A CA 1
ATOM 561 C C . LEU A 1 72 ? 1.297 7.714 -3.150 1.00 93.56 72 LEU A C 1
ATOM 563 O O . LEU A 1 72 ? 0.147 8.147 -3.145 1.00 93.56 72 LEU A O 1
ATOM 567 N N . GLU A 1 73 ? 2.014 7.630 -4.267 1.00 93.06 73 GLU A N 1
ATOM 568 C CA . GLU A 1 73 ? 1.476 7.948 -5.593 1.00 93.06 73 GLU A CA 1
ATOM 569 C C . GLU A 1 73 ? 0.274 7.064 -5.917 1.00 93.06 73 GLU A C 1
ATOM 571 O O . GLU A 1 73 ? -0.764 7.568 -6.347 1.00 93.06 73 GLU A O 1
ATOM 576 N N . LEU A 1 74 ? 0.379 5.767 -5.622 1.00 91.50 74 LEU A N 1
ATOM 577 C CA . LEU A 1 74 ? -0.714 4.826 -5.800 1.00 91.50 74 LEU A CA 1
ATOM 578 C C . LEU A 1 74 ? -1.919 5.174 -4.911 1.00 91.50 74 LEU A C 1
ATOM 580 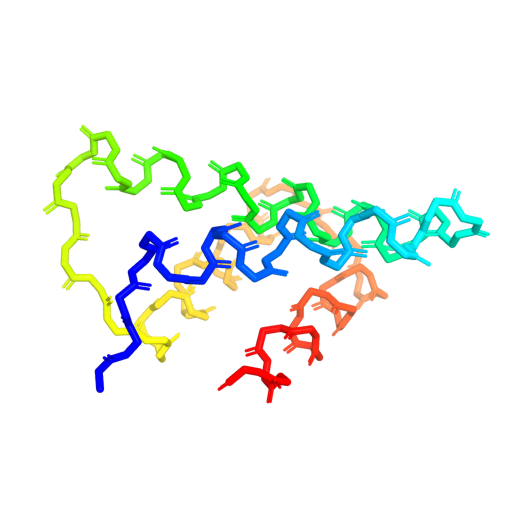O O . LEU A 1 74 ? -3.037 5.256 -5.411 1.00 91.50 74 LEU A O 1
ATOM 584 N N . LEU A 1 75 ? -1.718 5.447 -3.620 1.00 90.44 75 LEU A N 1
ATOM 585 C CA . LEU A 1 75 ? -2.809 5.839 -2.716 1.00 90.44 75 LEU A CA 1
ATOM 586 C C . LEU A 1 75 ? -3.503 7.142 -3.131 1.00 90.44 75 LEU A C 1
ATOM 588 O O . LEU A 1 75 ? -4.711 7.260 -2.960 1.00 90.44 75 LEU A O 1
ATOM 592 N N . ASN A 1 76 ? -2.762 8.107 -3.681 1.00 89.62 76 ASN A N 1
ATOM 593 C CA . ASN A 1 76 ? -3.321 9.373 -4.168 1.00 89.62 76 ASN A CA 1
ATOM 594 C C . ASN A 1 76 ? -4.037 9.247 -5.526 1.00 89.62 76 ASN A C 1
ATOM 596 O O . ASN A 1 76 ? -4.617 10.226 -5.995 1.00 89.62 76 ASN A O 1
ATOM 600 N N . SER A 1 77 ? -3.983 8.078 -6.172 1.00 86.31 77 SER A N 1
ATOM 601 C CA . SER A 1 77 ? -4.686 7.819 -7.435 1.00 86.31 77 SER A CA 1
ATOM 602 C C . SER A 1 77 ? -6.145 7.367 -7.259 1.00 86.31 77 SER A C 1
ATOM 604 O O . SER A 1 77 ? -6.867 7.273 -8.254 1.00 86.31 77 SER A O 1
ATOM 606 N N . PHE A 1 78 ? -6.575 7.131 -6.013 1.00 81.75 78 PHE A N 1
ATOM 607 C CA . PHE A 1 78 ? -7.935 6.742 -5.618 1.00 81.75 78 PHE A CA 1
ATOM 608 C C . PHE A 1 78 ? -8.703 7.913 -4.988 1.00 81.75 78 PHE A C 1
ATOM 610 O O . PHE A 1 78 ? -9.930 8.006 -5.229 1.00 81.75 78 PHE A O 1
#

Sequence (78 aa):
MIDLKTLSDQLLELETVSLDNPDQLFAISYIRGHIDLLHSQDAKLNLAQLITEISESFKVDKMSATDQSLVLELLNSF

Radius of gyration: 11.8 Å; chains: 1; bounding box: 29×19×29 Å

Secondary structure (DSSP, 8-state):
---HHHHHHHHHHHHHH-TT-HHHHHHHHHHHHHHHHHHHTT----HHHHHHHHHHHHHHTT--HHHHHHHHHHHTT-

pLDDT: mean 88.09, std 6.71, range [54.81, 93.75]